Protein AF-0000000085070439 (afdb_homodimer)

Secondary structure (DSSP, 8-state):
-EEEETTEEEEE-SSEEEEEETTS-EEEEEGGGEEEEGGGTEEEEE-SSEEEEEE-S-HHHHHHHHHHHT--/-EEEETTEEEEE-SSEEEEEETTS-EEEEEGGGEEEEGGGTEEEEE-SSEEEEEE-S-HHHHHHHHHHHT--

Structure (mmCIF, N/CA/C/O backbone):
data_AF-0000000085070439-model_v1
#
loop_
_entity.id
_entity.type
_entity.pdbx_description
1 polymer 'Phosphotransferase system IIA component'
#
loop_
_atom_site.group_PDB
_atom_site.id
_atom_site.type_symbol
_atom_site.label_atom_id
_atom_site.label_alt_id
_atom_site.label_comp_id
_atom_site.label_asym_id
_atom_site.label_entity_id
_atom_site.label_seq_id
_atom_site.pdbx_PDB_ins_code
_atom_site.Cartn_x
_atom_site.Cartn_y
_atom_site.Cartn_z
_atom_site.occupancy
_atom_site.B_iso_or_equiv
_atom_site.auth_seq_id
_atom_site.auth_comp_id
_atom_site.auth_asym_id
_atom_site.auth_atom_id
_atom_site.pdbx_PDB_model_num
ATOM 1 N N . MET A 1 1 ? 6.262 -11.797 -14.234 1 95.69 1 MET A N 1
ATOM 2 C CA . MET A 1 1 ? 4.887 -12.117 -14.609 1 95.69 1 MET A CA 1
ATOM 3 C C . MET A 1 1 ? 3.932 -11.016 -14.172 1 95.69 1 MET A C 1
ATOM 5 O O . MET A 1 1 ? 4.129 -10.398 -13.125 1 95.69 1 MET A O 1
ATOM 9 N N . ILE A 1 2 ? 2.871 -10.82 -15.133 1 98.38 2 ILE A N 1
ATOM 10 C CA . ILE A 1 2 ? 1.875 -9.805 -14.789 1 98.38 2 ILE A CA 1
ATOM 11 C C . ILE A 1 2 ? 0.52 -10.477 -14.562 1 98.38 2 ILE A C 1
ATOM 13 O O . ILE A 1 2 ? 0.067 -11.273 -15.391 1 98.38 2 ILE A O 1
ATOM 17 N N . ILE A 1 3 ? -0.099 -10.164 -13.445 1 97.62 3 ILE A N 1
ATOM 18 C CA . ILE A 1 3 ? -1.43 -10.656 -13.109 1 97.62 3 ILE A CA 1
ATOM 19 C C . ILE A 1 3 ? -2.393 -9.477 -12.961 1 97.62 3 ILE A C 1
ATOM 21 O O . ILE A 1 3 ? -2.193 -8.602 -12.117 1 97.62 3 ILE A O 1
ATOM 25 N N . HIS A 1 4 ? -3.455 -9.531 -13.742 1 97.75 4 HIS A N 1
ATOM 26 C CA . HIS A 1 4 ? -4.438 -8.453 -13.711 1 97.75 4 HIS A CA 1
ATOM 27 C C . HIS A 1 4 ? -5.57 -8.766 -12.742 1 97.75 4 HIS A C 1
ATOM 29 O O . HIS A 1 4 ? -5.977 -9.922 -12.609 1 97.75 4 HIS A O 1
ATOM 35 N N . PHE A 1 5 ? -6.062 -7.754 -12.078 1 97.31 5 PHE A N 1
ATOM 36 C CA . PHE A 1 5 ? -7.266 -7.832 -11.258 1 97.31 5 PHE A CA 1
ATOM 37 C C . PHE A 1 5 ? -8.055 -6.531 -11.336 1 97.31 5 PHE A C 1
ATOM 39 O O . PHE A 1 5 ? -7.648 -5.59 -12.016 1 97.31 5 PHE A O 1
ATOM 46 N N . SER A 1 6 ? -9.125 -6.438 -10.688 1 96.88 6 SER A N 1
ATOM 47 C CA . SER A 1 6 ? -10.094 -5.371 -10.93 1 96.88 6 SER A CA 1
ATOM 48 C C . SER A 1 6 ? -9.516 -4.008 -10.578 1 96.88 6 SER A C 1
ATOM 50 O O . SER A 1 6 ? -9.883 -2.998 -11.188 1 96.88 6 SER A O 1
ATOM 52 N N . ALA A 1 7 ? -8.688 -4.008 -9.656 1 96 7 ALA A N 1
ATOM 53 C CA . ALA A 1 7 ? -8.211 -2.715 -9.18 1 96 7 ALA A CA 1
ATOM 54 C C . ALA A 1 7 ? -6.848 -2.377 -9.773 1 96 7 ALA A C 1
ATOM 56 O O . ALA A 1 7 ? -6.262 -1.339 -9.453 1 96 7 ALA A O 1
ATOM 57 N N . GLY A 1 8 ? -6.281 -3.287 -10.578 1 97.31 8 GLY A N 1
ATOM 58 C CA . GLY A 1 8 ? -4.965 -3.02 -11.133 1 97.31 8 GLY A CA 1
ATOM 59 C C . GLY A 1 8 ? -4.234 -4.277 -11.57 1 97.31 8 GLY A C 1
ATOM 60 O O . GLY A 1 8 ? -4.84 -5.176 -12.156 1 97.31 8 GLY A O 1
ATOM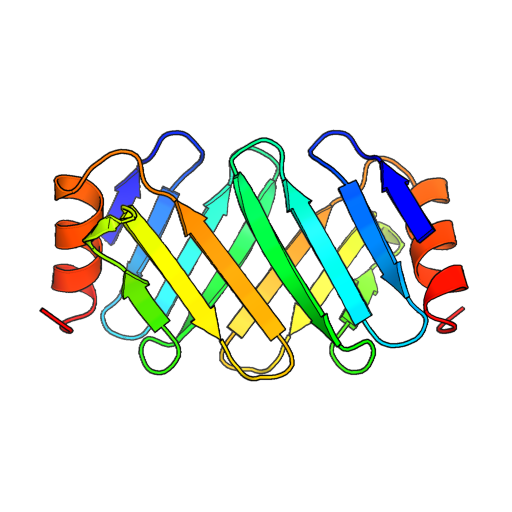 61 N N . LYS A 1 9 ? -2.91 -4.215 -11.344 1 98 9 LYS A N 1
ATOM 62 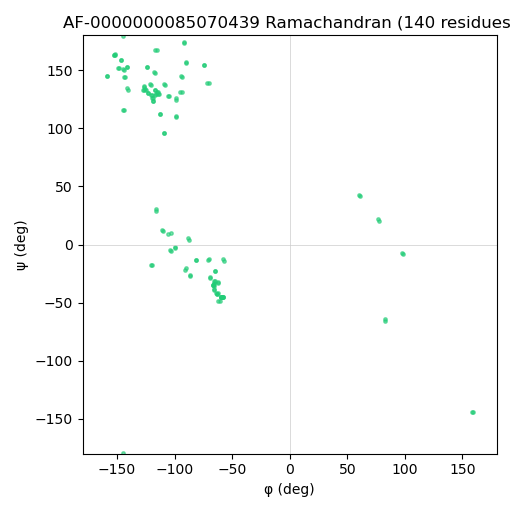C CA . LYS A 1 9 ? -2.129 -5.379 -11.75 1 98 9 LYS A CA 1
ATOM 63 C C . LYS A 1 9 ? -0.981 -5.641 -10.781 1 98 9 LYS A C 1
ATOM 65 O O . LYS A 1 9 ? -0.439 -4.707 -10.188 1 98 9 LYS A O 1
ATOM 70 N N . PHE A 1 10 ? -0.639 -6.93 -10.68 1 98.19 10 PHE A N 1
ATOM 71 C CA . PHE A 1 10 ? 0.562 -7.395 -9.992 1 98.19 10 PHE A CA 1
ATOM 72 C C . PHE A 1 10 ? 1.684 -7.664 -10.992 1 98.19 10 PHE A C 1
ATOM 74 O O . PHE A 1 10 ? 1.479 -8.352 -11.992 1 98.19 10 PHE A O 1
ATOM 81 N N . ILE A 1 11 ? 2.805 -7.062 -10.812 1 98.62 11 ILE A N 1
ATOM 82 C CA . ILE A 1 11 ? 4.059 -7.434 -11.453 1 98.62 11 ILE A CA 1
ATOM 83 C C . ILE A 1 11 ? 4.898 -8.281 -10.5 1 98.62 11 ILE A C 1
ATOM 85 O O . ILE A 1 11 ? 5.379 -7.789 -9.477 1 98.62 11 ILE A O 1
ATOM 89 N N . VAL A 1 12 ? 5.047 -9.625 -10.82 1 97.88 12 VAL A N 1
ATOM 90 C CA . VAL A 1 12 ? 5.57 -10.586 -9.859 1 97.88 12 VAL A CA 1
ATOM 91 C C . VAL A 1 12 ? 6.855 -11.211 -10.398 1 97.88 12 VAL A C 1
ATOM 93 O O . VAL A 1 12 ? 6.91 -11.633 -11.555 1 97.88 12 VAL A O 1
ATOM 96 N N . SER A 1 13 ? 7.91 -11.18 -9.672 1 97.12 13 SER A N 1
ATOM 97 C CA . SER A 1 13 ? 9.141 -11.945 -9.859 1 97.12 13 SER A CA 1
ATOM 98 C C . SER A 1 13 ? 9.391 -12.891 -8.695 1 97.12 13 SER A C 1
ATOM 100 O O . SER A 1 13 ? 8.688 -12.836 -7.684 1 97.12 13 SER A O 1
ATOM 102 N N . PRO A 1 14 ? 10.297 -13.812 -8.82 1 95.94 14 PRO A N 1
ATOM 103 C CA . PRO A 1 14 ? 10.531 -14.75 -7.727 1 95.94 14 PRO A CA 1
ATOM 104 C C . PRO A 1 14 ? 10.906 -14.055 -6.418 1 95.94 14 PRO A C 1
ATOM 106 O O . PRO A 1 14 ? 10.742 -14.633 -5.34 1 95.94 14 PRO A O 1
ATOM 109 N N . PHE A 1 15 ? 11.25 -12.719 -6.391 1 97 15 PHE A N 1
ATOM 110 C CA . PHE A 1 15 ? 11.805 -12.109 -5.188 1 97 15 PHE A CA 1
ATOM 111 C C . PHE A 1 15 ? 10.922 -10.969 -4.699 1 97 15 PHE A C 1
ATOM 113 O O . PHE A 1 15 ? 11.031 -10.539 -3.549 1 97 15 PHE A O 1
ATOM 120 N N . GLU A 1 16 ? 10.086 -10.516 -5.605 1 98.19 16 GLU A N 1
ATOM 121 C CA . GLU A 1 16 ? 9.367 -9.305 -5.219 1 98.19 16 GLU A CA 1
ATOM 122 C C . GLU A 1 16 ? 8.023 -9.211 -5.938 1 98.19 16 GLU A C 1
ATOM 124 O O . GLU A 1 16 ? 7.777 -9.93 -6.906 1 98.19 16 GLU A O 1
ATOM 129 N N . VAL A 1 17 ? 7.168 -8.32 -5.371 1 98.5 17 VAL A N 1
ATOM 130 C CA . VAL A 1 17 ? 5.914 -7.938 -6.004 1 98.5 17 VAL A CA 1
ATOM 131 C C . VAL A 1 17 ? 5.84 -6.414 -6.125 1 98.5 17 VAL A C 1
ATOM 133 O O . VAL A 1 17 ? 6.223 -5.695 -5.199 1 98.5 17 VAL A O 1
ATOM 136 N N . GLN A 1 18 ? 5.43 -5.973 -7.219 1 98.62 18 GLN A N 1
ATOM 137 C CA . GLN A 1 18 ? 4.973 -4.605 -7.445 1 98.62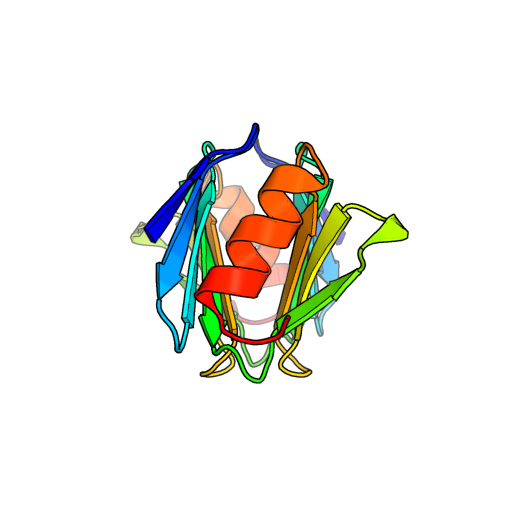 18 GLN A CA 1
ATOM 138 C C . GLN A 1 18 ? 3.498 -4.578 -7.844 1 98.62 18 GLN A C 1
ATOM 140 O O . GLN A 1 18 ? 3.059 -5.375 -8.672 1 98.62 18 GLN A O 1
ATOM 145 N N . VAL A 1 19 ? 2.76 -3.699 -7.219 1 98.56 19 VAL A N 1
ATOM 146 C CA . VAL A 1 19 ? 1.354 -3.545 -7.574 1 98.56 19 VAL A CA 1
ATOM 147 C C . VAL A 1 19 ? 1.109 -2.139 -8.117 1 98.56 19 VAL A C 1
ATOM 149 O O . VAL A 1 19 ? 1.523 -1.149 -7.508 1 98.56 19 VAL A O 1
ATOM 152 N N . ARG A 1 20 ? 0.497 -2.082 -9.234 1 98.12 20 ARG A N 1
ATOM 153 C CA . ARG A 1 20 ? 0.037 -0.827 -9.812 1 98.12 20 ARG A CA 1
ATOM 154 C C . ARG A 1 20 ? -1.486 -0.76 -9.836 1 98.12 20 ARG A C 1
ATOM 156 O O . ARG A 1 20 ? -2.133 -1.479 -10.602 1 98.12 20 ARG A O 1
ATOM 163 N N . LEU A 1 21 ? -1.959 0.18 -8.992 1 97.62 21 LEU A N 1
ATOM 164 C CA . LEU A 1 21 ? -3.41 0.326 -8.945 1 97.62 21 LEU A CA 1
ATOM 165 C C . LEU A 1 21 ? -3.881 1.358 -9.969 1 97.62 21 LEU A C 1
ATOM 167 O O . LEU A 1 21 ? -3.133 2.273 -10.32 1 97.62 21 LEU A O 1
ATOM 171 N N . ASP A 1 22 ? -5.121 1.216 -10.352 1 95.44 22 ASP A N 1
ATOM 172 C CA . ASP A 1 22 ? -5.688 2.086 -11.375 1 95.44 22 ASP A CA 1
ATOM 173 C C . ASP A 1 22 ? -5.754 3.533 -10.891 1 95.44 22 ASP A C 1
ATOM 175 O O . ASP A 1 22 ? -5.754 4.465 -11.703 1 95.44 22 ASP A O 1
ATOM 179 N N . ASN A 1 23 ? -5.762 3.742 -9.602 1 91.94 23 ASN A N 1
ATOM 180 C CA . ASN A 1 23 ? -5.879 5.094 -9.062 1 91.94 23 ASN A CA 1
ATOM 181 C C . ASN A 1 23 ? -4.512 5.754 -8.906 1 91.94 23 ASN A C 1
ATOM 183 O O . ASN A 1 23 ? -4.406 6.832 -8.312 1 91.94 23 ASN A O 1
ATOM 187 N N . GLY A 1 24 ? -3.504 5.07 -9.375 1 91.5 24 GLY A N 1
ATOM 188 C CA . GLY A 1 24 ? -2.178 5.668 -9.336 1 91.5 24 GLY A CA 1
ATOM 189 C C . GLY A 1 24 ? -1.352 5.227 -8.148 1 91.5 24 GLY A C 1
ATOM 190 O O . GLY A 1 24 ? -0.159 5.527 -8.062 1 91.5 24 GLY A O 1
ATOM 191 N N . CYS A 1 25 ? -1.899 4.52 -7.238 1 95.56 25 CYS A N 1
ATOM 192 C CA . CYS A 1 25 ? -1.177 3.973 -6.098 1 95.56 25 CYS A CA 1
ATOM 193 C C . CYS A 1 25 ? -0.266 2.828 -6.523 1 95.56 25 CYS A C 1
ATOM 195 O O . CYS A 1 25 ? -0.648 2.004 -7.355 1 95.56 25 CYS A O 1
ATOM 197 N N . GLN A 1 26 ? 0.924 2.85 -5.922 1 97.88 26 GLN A N 1
ATOM 198 C CA . GLN A 1 26 ? 1.87 1.77 -6.18 1 97.88 26 GLN A CA 1
ATOM 199 C C . GLN A 1 26 ? 2.33 1.116 -4.883 1 97.88 26 GLN A C 1
ATOM 201 O O . GLN A 1 26 ? 2.639 1.809 -3.908 1 97.88 26 GLN A O 1
ATOM 206 N N . LEU A 1 27 ? 2.307 -0.214 -4.879 1 98.69 27 LEU A N 1
ATOM 207 C CA . LEU A 1 27 ? 2.713 -1.025 -3.738 1 98.69 27 LEU A CA 1
ATOM 208 C C . LEU A 1 27 ? 3.922 -1.888 -4.086 1 98.69 27 LEU A C 1
ATOM 210 O O . LEU A 1 27 ? 4.121 -2.244 -5.246 1 98.69 27 LEU A O 1
ATOM 214 N N . TYR A 1 28 ? 4.688 -2.072 -3.08 1 98.88 28 TYR A N 1
ATOM 215 C CA . TYR A 1 28 ? 5.871 -2.904 -3.271 1 98.88 28 TYR A CA 1
ATOM 216 C C . TYR A 1 28 ? 6.152 -3.742 -2.031 1 98.88 28 TYR A C 1
ATOM 218 O O . TYR A 1 28 ? 5.934 -3.291 -0.905 1 98.88 28 TYR A O 1
ATOM 226 N N . ALA A 1 29 ? 6.668 -5.051 -2.256 1 98.81 29 ALA A N 1
ATOM 227 C CA . ALA A 1 29 ? 7.164 -5.852 -1.142 1 98.81 29 ALA A CA 1
ATOM 228 C C . ALA A 1 29 ? 8.117 -6.941 -1.63 1 98.81 29 ALA A C 1
ATOM 230 O O . ALA A 1 29 ? 7.941 -7.477 -2.729 1 98.81 29 ALA A O 1
ATOM 231 N N . MET A 1 30 ? 9.078 -7.195 -0.834 1 98.62 30 MET A N 1
ATOM 232 C CA . MET A 1 30 ? 9.875 -8.398 -1.023 1 98.62 30 MET A CA 1
ATOM 233 C C . MET A 1 30 ? 9.102 -9.641 -0.582 1 98.62 30 MET A C 1
ATOM 235 O O . MET A 1 30 ? 8.289 -9.57 0.341 1 98.62 30 MET A O 1
ATOM 239 N N . VAL A 1 31 ? 9.453 -10.797 -1.152 1 97.94 31 VAL A N 1
ATOM 240 C CA . VAL A 1 31 ? 8.688 -12.023 -0.964 1 97.94 31 VAL A CA 1
ATOM 241 C C . VAL A 1 31 ? 8.688 -12.414 0.511 1 97.94 31 VAL A C 1
ATOM 243 O O . VAL A 1 31 ? 7.695 -12.93 1.026 1 97.94 31 VAL A O 1
ATOM 246 N N . ASP A 1 32 ? 9.727 -12.148 1.229 1 97.88 32 ASP A N 1
ATOM 247 C CA . ASP A 1 32 ? 9.844 -12.57 2.621 1 97.88 32 ASP A CA 1
ATOM 248 C C . ASP A 1 32 ? 8.891 -11.781 3.52 1 97.88 32 ASP A C 1
ATOM 250 O O . ASP A 1 32 ? 8.656 -12.164 4.668 1 97.88 32 ASP A O 1
ATOM 254 N N . ASP A 1 33 ? 8.344 -10.766 3.059 1 98.44 33 ASP A N 1
ATOM 255 C CA . ASP A 1 33 ? 7.5 -9.898 3.865 1 98.44 33 ASP A CA 1
ATOM 256 C C . ASP A 1 33 ? 6.039 -9.992 3.428 1 98.44 33 ASP A C 1
ATOM 258 O O . ASP A 1 33 ? 5.211 -9.172 3.826 1 98.44 33 ASP A O 1
ATOM 262 N N . ILE A 1 34 ? 5.691 -10.977 2.605 1 98.31 34 ILE A N 1
ATOM 263 C CA . ILE A 1 34 ? 4.344 -11.141 2.076 1 98.31 34 ILE A CA 1
ATOM 264 C C . ILE A 1 34 ? 3.684 -12.359 2.721 1 98.31 34 ILE A C 1
ATOM 266 O O . ILE A 1 34 ? 4.32 -13.406 2.889 1 98.31 34 ILE A O 1
ATOM 270 N N . LYS A 1 35 ? 2.451 -12.219 3.066 1 97.88 35 LYS A N 1
ATOM 271 C CA . LYS A 1 35 ? 1.579 -13.297 3.52 1 97.88 35 LYS A CA 1
ATOM 272 C C . LYS A 1 35 ? 0.315 -13.375 2.668 1 97.88 35 LYS A C 1
ATOM 274 O O . LYS A 1 35 ? -0.178 -12.359 2.182 1 97.88 35 LYS A O 1
ATOM 279 N N . PHE A 1 36 ? -0.162 -14.531 2.648 1 97.69 36 PHE A N 1
ATOM 280 C CA . PHE A 1 36 ? -1.366 -14.773 1.864 1 97.69 36 PHE A CA 1
ATOM 281 C C . PHE A 1 36 ? -2.496 -15.289 2.75 1 97.69 36 PHE A C 1
ATOM 283 O O . PHE A 1 36 ? -2.281 -16.156 3.594 1 97.69 36 PHE A O 1
ATOM 290 N N . HIS A 1 37 ? -3.539 -14.664 2.609 1 97.06 37 HIS A N 1
ATOM 291 C CA . HIS A 1 37 ? -4.766 -15.148 3.229 1 97.06 37 HIS A CA 1
ATOM 292 C C . HIS A 1 37 ? -5.738 -15.68 2.18 1 97.06 37 HIS A C 1
ATOM 294 O O . HIS A 1 37 ? -6.547 -14.922 1.635 1 97.06 37 HIS A O 1
ATOM 300 N N . GLN A 1 38 ? -5.711 -17.047 1.975 1 93.88 38 GLN A N 1
ATOM 301 C CA . GLN A 1 38 ? -6.426 -17.672 0.874 1 93.88 38 GLN A CA 1
ATOM 302 C C . GLN A 1 38 ? -7.938 -17.547 1.055 1 93.88 38 GLN A C 1
ATOM 304 O O . GLN A 1 38 ? -8.664 -17.281 0.093 1 93.88 38 GLN A O 1
ATOM 309 N N . ASP A 1 39 ? -8.391 -17.609 2.258 1 95.62 39 ASP A N 1
ATOM 310 C CA . ASP A 1 39 ? -9.82 -17.562 2.535 1 95.62 39 ASP A CA 1
ATOM 311 C C . ASP A 1 39 ? -10.391 -16.172 2.246 1 95.62 39 ASP A C 1
ATOM 313 O O . ASP A 1 39 ? -11.57 -16.031 1.932 1 95.62 39 ASP A O 1
ATOM 317 N N . ALA A 1 40 ? -9.664 -15.227 2.348 1 95.44 40 ALA A N 1
ATOM 318 C CA . ALA A 1 40 ? -10.109 -13.844 2.164 1 95.44 40 ALA A CA 1
ATOM 319 C C . ALA A 1 40 ? -9.68 -13.305 0.804 1 95.44 40 ALA A C 1
ATOM 321 O O . ALA A 1 40 ? -9.992 -12.164 0.452 1 95.44 40 ALA A O 1
ATOM 322 N N . LEU A 1 41 ? -8.891 -14.023 -0.012 1 96.94 41 LEU A N 1
ATOM 323 C CA . LEU A 1 41 ? -8.336 -13.602 -1.296 1 96.94 41 LEU A CA 1
ATOM 324 C C . LEU A 1 41 ? -7.438 -12.391 -1.131 1 96.94 41 LEU A C 1
ATOM 326 O O . LEU A 1 41 ? -7.453 -11.477 -1.964 1 96.94 41 LEU A O 1
ATOM 330 N N . MET A 1 42 ? -6.637 -12.414 -0.079 1 97.12 42 MET A N 1
ATOM 331 C CA . MET A 1 42 ? -5.91 -11.211 0.302 1 97.12 42 MET A CA 1
ATOM 332 C C . MET A 1 42 ? -4.406 -11.445 0.28 1 97.12 42 MET A C 1
ATOM 334 O O . MET A 1 42 ? -3.936 -12.508 0.698 1 97.12 42 MET A O 1
ATOM 338 N N . VAL A 1 43 ? -3.689 -10.484 -0.243 1 98.19 43 VAL A N 1
ATOM 339 C CA . VAL A 1 43 ? -2.238 -10.383 -0.127 1 98.19 43 VAL A CA 1
ATOM 340 C C . VAL A 1 43 ? -1.874 -9.289 0.875 1 98.19 43 VAL A C 1
ATOM 342 O O . VAL A 1 43 ? -2.357 -8.156 0.775 1 98.19 43 VAL A O 1
ATOM 345 N N . VAL A 1 44 ? -1.051 -9.641 1.822 1 98.5 44 VAL A N 1
ATOM 346 C CA . VAL A 1 44 ? -0.645 -8.703 2.863 1 98.5 44 VAL A CA 1
ATOM 347 C C . VAL A 1 44 ? 0.876 -8.578 2.881 1 98.5 44 VAL A C 1
ATOM 349 O O . VAL A 1 44 ? 1.591 -9.578 2.809 1 98.5 44 VAL A O 1
ATOM 352 N N . ALA A 1 45 ? 1.399 -7.359 2.879 1 98.75 45 ALA A N 1
ATOM 353 C CA . ALA A 1 45 ? 2.816 -7.078 3.086 1 98.75 45 ALA A CA 1
ATOM 354 C C . ALA A 1 45 ? 3.035 -6.289 4.375 1 98.75 45 ALA A C 1
ATOM 356 O O . ALA A 1 45 ? 2.318 -5.324 4.652 1 98.75 45 ALA A O 1
ATOM 357 N N . ASP A 1 46 ? 4 -6.762 5.219 1 98.5 46 ASP A N 1
ATOM 358 C CA . ASP A 1 46 ?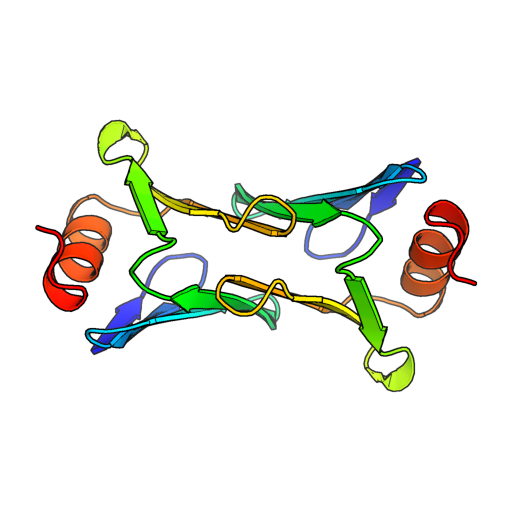 4.164 -6.207 6.559 1 98.5 46 ASP A CA 1
ATOM 359 C C . ASP A 1 46 ? 5.637 -6.164 6.961 1 98.5 46 ASP A C 1
ATOM 361 O O . ASP A 1 46 ? 6.266 -7.207 7.137 1 98.5 46 ASP A O 1
ATOM 365 N N . ALA A 1 47 ? 6.141 -4.949 7.156 1 97.5 47 ALA A N 1
ATOM 366 C CA . ALA A 1 47 ? 7.477 -4.75 7.715 1 97.5 47 ALA A CA 1
ATOM 367 C C . ALA A 1 47 ? 7.41 -4.039 9.062 1 97.5 47 ALA A C 1
ATOM 369 O O . ALA A 1 47 ? 8.289 -3.232 9.391 1 97.5 47 ALA A O 1
ATOM 370 N N . GLY A 1 48 ? 6.34 -4.223 9.836 1 95.44 48 GLY A N 1
ATOM 371 C CA . GLY A 1 48 ? 6.125 -3.643 11.156 1 95.44 48 GLY A CA 1
ATOM 372 C C . GLY A 1 48 ? 5.59 -2.225 11.102 1 95.44 48 GLY A C 1
ATOM 373 O O . GLY A 1 48 ? 4.414 -1.986 11.398 1 95.44 48 GLY A O 1
ATOM 374 N N . ALA A 1 49 ? 6.445 -1.3 10.578 1 97.75 49 ALA A N 1
ATOM 375 C CA . ALA A 1 49 ? 6.035 0.102 10.562 1 97.75 49 ALA A CA 1
ATOM 376 C C . ALA A 1 49 ? 5.301 0.446 9.273 1 97.75 49 ALA A C 1
ATOM 378 O O . ALA A 1 49 ? 4.66 1.494 9.18 1 97.75 49 ALA A O 1
ATOM 379 N N . VAL A 1 50 ? 5.473 -0.313 8.273 1 98.81 50 VAL A N 1
ATOM 380 C CA . VAL A 1 50 ? 4.848 -0.078 6.973 1 98.81 50 VAL A CA 1
ATOM 381 C C . VAL A 1 50 ? 4.117 -1.338 6.516 1 98.81 50 VAL A C 1
ATOM 383 O O . VAL A 1 50 ? 4.676 -2.438 6.562 1 98.81 50 VAL A O 1
ATOM 386 N N . ARG A 1 51 ? 2.807 -1.149 6.039 1 98.88 51 ARG A N 1
ATOM 387 C CA . ARG A 1 51 ? 1.992 -2.297 5.652 1 98.88 51 ARG A CA 1
ATOM 388 C C . ARG A 1 51 ? 1.027 -1.931 4.527 1 98.88 51 ARG A C 1
ATOM 390 O O . ARG A 1 51 ? 0.604 -0.779 4.418 1 98.88 51 ARG A O 1
ATOM 397 N N . TRP A 1 52 ? 0.71 -2.918 3.764 1 98.75 52 TRP A N 1
ATOM 398 C CA . TRP A 1 52 ? -0.427 -2.801 2.857 1 98.75 52 TRP A CA 1
ATOM 399 C C . TRP A 1 52 ? -1.132 -4.141 2.691 1 98.75 52 TRP A C 1
ATOM 401 O O . TRP A 1 52 ? -0.539 -5.195 2.936 1 98.75 52 TRP A O 1
ATOM 411 N N . ASN A 1 53 ? -2.336 -4.078 2.279 1 98.44 53 ASN A N 1
ATOM 412 C CA . ASN A 1 53 ? -3.049 -5.281 1.866 1 98.44 53 ASN A CA 1
ATOM 413 C C . ASN A 1 53 ? -3.928 -5.023 0.647 1 98.44 53 ASN A C 1
ATOM 415 O O . ASN A 1 53 ? -4.363 -3.893 0.42 1 98.44 53 ASN A O 1
ATOM 419 N N . ILE A 1 54 ? -4.141 -6.074 -0.087 1 96.94 54 ILE A N 1
ATOM 420 C CA . ILE A 1 54 ? -4.941 -6.008 -1.304 1 96.94 54 ILE A CA 1
ATOM 421 C C . ILE A 1 54 ? -5.793 -7.266 -1.432 1 96.94 54 ILE A C 1
ATOM 423 O O . ILE A 1 54 ? -5.332 -8.367 -1.125 1 96.94 54 ILE A O 1
ATOM 427 N N . LYS A 1 55 ? -7.02 -7.027 -1.762 1 96.69 55 LYS A N 1
ATOM 428 C CA . LYS A 1 55 ? -7.906 -8.141 -2.092 1 96.69 55 LYS A CA 1
ATOM 429 C C . LYS A 1 55 ? -7.949 -8.383 -3.598 1 96.69 55 LYS A C 1
ATOM 431 O O . LYS A 1 55 ? -8.156 -7.449 -4.375 1 96.69 55 LYS A O 1
ATOM 436 N N . LEU A 1 56 ? -7.789 -9.633 -4.027 1 96.81 56 LEU A N 1
ATOM 437 C CA . LEU A 1 56 ? -7.891 -10.023 -5.43 1 96.81 56 LEU A CA 1
ATOM 438 C C . LEU A 1 56 ? -9.312 -10.453 -5.777 1 96.81 56 LEU A C 1
ATOM 440 O O . LEU A 1 56 ? -10.18 -10.5 -4.902 1 96.81 56 LEU A O 1
ATOM 444 N N . ASP A 1 57 ? -9.547 -10.703 -7.051 1 97.25 57 ASP A N 1
ATOM 445 C CA . ASP A 1 57 ? -10.898 -10.969 -7.52 1 97.25 57 ASP A CA 1
ATOM 446 C C . ASP A 1 57 ? -11.242 -12.453 -7.387 1 97.25 57 ASP A C 1
ATOM 448 O O . ASP A 1 57 ? -12.414 -12.82 -7.336 1 97.25 57 ASP A O 1
ATOM 452 N N . SER A 1 58 ? -10.117 -13.273 -7.43 1 96.94 58 SER A N 1
ATOM 453 C CA . SER A 1 58 ? -10.398 -14.703 -7.469 1 96.94 58 SER A CA 1
ATOM 454 C C . SER A 1 58 ? -9.266 -15.508 -6.844 1 96.94 58 SER A C 1
ATOM 456 O O . SER A 1 58 ? -8.133 -15.023 -6.73 1 96.94 58 SER A O 1
ATOM 458 N N . SER A 1 59 ? -9.648 -16.766 -6.535 1 97 59 SER A N 1
ATOM 459 C CA . SER A 1 59 ? -8.648 -17.688 -6 1 97 59 SER A CA 1
ATOM 460 C C . SER A 1 59 ? -7.582 -18 -7.043 1 97 59 SER A C 1
ATOM 462 O O . SER A 1 59 ? -6.418 -18.219 -6.699 1 97 59 SER A O 1
ATOM 464 N N . GLU A 1 60 ? -7.992 -18.078 -8.32 1 96.75 60 GLU A N 1
ATOM 465 C CA . GLU A 1 60 ? -7.035 -18.344 -9.391 1 96.75 60 GLU A CA 1
ATOM 466 C C . GLU A 1 60 ? -5.938 -17.281 -9.422 1 96.75 60 GLU A C 1
ATOM 468 O O . GLU A 1 60 ? -4.754 -17.609 -9.555 1 96.75 60 GLU A O 1
ATOM 473 N N . GLN A 1 61 ? -6.312 -16 -9.32 1 97.19 61 GLN A N 1
ATOM 474 C CA . GLN A 1 61 ? -5.348 -14.914 -9.297 1 97.19 61 GLN A CA 1
ATOM 475 C C . GLN A 1 61 ? -4.363 -15.078 -8.141 1 97.19 61 GLN A C 1
ATOM 477 O O . GLN A 1 61 ? -3.152 -14.914 -8.32 1 97.19 61 GLN A O 1
ATOM 482 N N . LEU A 1 62 ? -4.898 -15.414 -6.957 1 97.38 62 LEU A N 1
ATOM 483 C CA . LEU A 1 62 ? -4.062 -15.578 -5.77 1 97.38 62 LEU A CA 1
ATOM 484 C C . LEU A 1 62 ? -3.076 -16.719 -5.953 1 97.38 62 LEU A C 1
ATOM 486 O O . LEU A 1 62 ? -1.892 -16.578 -5.641 1 97.38 62 LEU A O 1
ATOM 490 N N . LEU A 1 63 ? -3.498 -17.812 -6.504 1 96.38 63 LEU A N 1
ATOM 491 C CA . LEU A 1 63 ? -2.658 -18.984 -6.719 1 96.38 63 LEU A CA 1
ATOM 492 C C . LEU A 1 63 ? -1.548 -18.688 -7.719 1 96.38 63 LEU A C 1
ATOM 494 O O . LEU A 1 63 ? -0.417 -19.156 -7.555 1 96.38 63 LEU A O 1
ATOM 498 N N . LEU A 1 64 ? -1.858 -17.938 -8.734 1 96.56 64 LEU A N 1
ATOM 499 C CA . LEU A 1 64 ? -0.855 -17.547 -9.719 1 96.56 64 LEU A CA 1
ATOM 500 C C . LEU A 1 64 ? 0.235 -16.688 -9.07 1 96.56 64 LEU A C 1
ATOM 502 O O . LEU A 1 64 ? 1.419 -16.859 -9.367 1 96.56 64 LEU A O 1
ATOM 506 N N . VAL A 1 65 ? -0.137 -15.758 -8.211 1 96.88 65 VAL A N 1
ATOM 507 C CA . VAL A 1 65 ? 0.829 -14.922 -7.504 1 96.88 65 VAL A CA 1
ATOM 508 C C . VAL A 1 65 ? 1.741 -15.797 -6.648 1 96.88 65 VAL A C 1
ATOM 510 O O . VAL A 1 65 ? 2.967 -15.656 -6.691 1 96.88 65 VAL A O 1
ATOM 513 N N . MET A 1 66 ? 1.126 -16.641 -5.926 1 97.06 66 MET A N 1
ATOM 514 C CA . MET A 1 66 ? 1.876 -17.531 -5.035 1 97.06 66 MET A CA 1
ATOM 515 C C . MET A 1 66 ? 2.859 -18.391 -5.82 1 97.06 66 MET A C 1
ATOM 517 O O . MET A 1 66 ? 3.998 -18.578 -5.395 1 97.06 66 MET A O 1
ATOM 521 N N . GLU A 1 67 ? 2.41 -18.938 -6.898 1 96.56 67 GLU A N 1
ATOM 522 C CA . GLU A 1 67 ? 3.242 -19.797 -7.738 1 96.56 67 GLU A CA 1
ATOM 523 C C . GLU A 1 67 ? 4.465 -19.047 -8.25 1 96.56 67 GLU A C 1
ATOM 525 O O . GLU A 1 67 ? 5.586 -19.562 -8.195 1 96.56 67 GLU A O 1
ATOM 530 N N . GLU A 1 68 ? 4.234 -17.891 -8.688 1 96 68 GLU A N 1
ATOM 531 C CA . GLU A 1 68 ? 5.332 -17.094 -9.227 1 96 68 GLU A CA 1
ATOM 532 C C . GLU A 1 68 ? 6.344 -16.734 -8.133 1 96 68 GLU A C 1
ATOM 534 O O . GLU A 1 68 ? 7.543 -16.641 -8.406 1 96 68 GLU A O 1
ATOM 539 N N . LEU A 1 69 ? 5.922 -16.531 -6.91 1 96.38 69 LEU A N 1
ATOM 540 C CA . LEU A 1 69 ? 6.789 -16.188 -5.789 1 96.38 69 LEU A CA 1
ATOM 541 C C . LEU A 1 69 ? 7.453 -17.438 -5.219 1 96.38 69 LEU A C 1
ATOM 543 O O . LEU A 1 69 ? 8.352 -17.344 -4.379 1 96.38 69 LEU A O 1
ATOM 547 N N . GLY A 1 70 ? 6.949 -18.516 -5.613 1 94.38 70 GLY A N 1
ATOM 548 C CA . GLY A 1 70 ? 7.508 -19.766 -5.133 1 94.38 70 GLY A CA 1
ATOM 549 C C . GLY A 1 70 ? 7.074 -20.109 -3.719 1 94.38 70 GLY A C 1
ATOM 550 O O . GLY A 1 70 ? 7.852 -20.672 -2.945 1 94.38 70 GLY A O 1
ATOM 551 N N . VAL A 1 71 ? 6.059 -19.641 -3.137 1 90.5 71 VAL A N 1
ATOM 552 C CA . VAL A 1 71 ? 5.605 -19.875 -1.767 1 90.5 71 VAL A CA 1
ATOM 553 C C . VAL A 1 71 ? 4.434 -20.844 -1.762 1 90.5 71 VAL A C 1
ATOM 555 O O . VAL A 1 71 ? 3.98 -21.281 -0.699 1 90.5 71 VAL A O 1
ATOM 558 N N . GLY A 1 72 ? 4.094 -21.5 -2.861 1 68 72 GLY A N 1
ATOM 559 C CA . GLY A 1 72 ? 3.061 -22.516 -2.91 1 68 72 GLY A CA 1
ATOM 560 C C . GLY A 1 72 ? 3.588 -23.906 -2.639 1 68 72 GLY A C 1
ATOM 561 O O . GLY A 1 72 ? 4.789 -24.156 -2.74 1 68 72 GLY A O 1
ATOM 562 N N . MET B 1 1 ? -7.621 12.32 13.016 1 95.69 1 MET B N 1
ATOM 563 C CA . MET B 1 1 ? -8.195 13.148 11.953 1 95.69 1 MET B CA 1
ATOM 564 C C . MET B 1 1 ? -8.367 12.344 10.672 1 95.69 1 MET B C 1
ATOM 566 O O . MET B 1 1 ? -7.551 11.469 10.367 1 95.69 1 MET B O 1
ATOM 570 N N . ILE B 1 2 ? -9.578 12.734 9.961 1 98.44 2 ILE B N 1
ATOM 571 C CA . ILE B 1 2 ? -9.82 12.047 8.695 1 98.44 2 ILE B CA 1
ATOM 572 C C . ILE B 1 2 ? -9.719 13.039 7.543 1 98.44 2 ILE B C 1
ATOM 574 O O . ILE B 1 2 ? -10.328 14.117 7.578 1 98.44 2 ILE B O 1
ATOM 578 N N . ILE B 1 3 ? -8.938 12.688 6.523 1 97.69 3 ILE B N 1
ATOM 579 C CA . ILE B 1 3 ? -8.766 13.484 5.312 1 97.69 3 ILE B CA 1
ATOM 580 C C . ILE B 1 3 ? -9.242 12.68 4.098 1 97.69 3 ILE B C 1
ATOM 582 O O . ILE B 1 3 ? -8.703 11.609 3.809 1 97.69 3 ILE B O 1
ATOM 586 N N . HIS B 1 4 ? -10.172 13.25 3.373 1 97.81 4 HIS B N 1
ATOM 587 C CA . HIS B 1 4 ? -10.727 12.562 2.213 1 97.81 4 HIS B CA 1
ATOM 588 C C . HIS B 1 4 ? -10.008 12.977 0.932 1 97.81 4 HIS B C 1
ATOM 590 O O . HIS 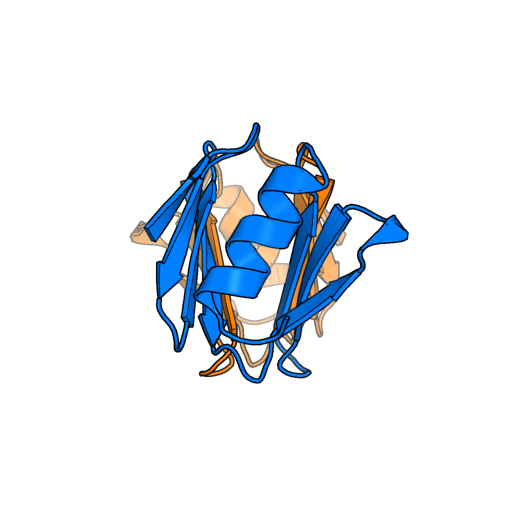B 1 4 ? -9.609 14.133 0.786 1 97.81 4 HIS B O 1
ATOM 596 N N . PHE B 1 5 ? -9.859 12.062 0.032 1 97.38 5 PHE B N 1
ATOM 597 C CA . PHE B 1 5 ? -9.375 12.32 -1.319 1 97.38 5 PHE B CA 1
ATOM 598 C C . PHE B 1 5 ? -10.055 11.406 -2.324 1 97.38 5 PHE B C 1
ATOM 600 O O . PHE B 1 5 ? -10.883 10.57 -1.95 1 97.38 5 PHE B O 1
ATOM 607 N N . SER B 1 6 ? -9.742 11.484 -3.543 1 97 6 SER B N 1
ATOM 608 C CA . SER B 1 6 ? -10.539 10.875 -4.602 1 97 6 SER B CA 1
ATOM 609 C C . SER B 1 6 ? -10.523 9.352 -4.504 1 97 6 SER B C 1
ATOM 611 O O . SER B 1 6 ? -11.484 8.688 -4.883 1 97 6 SER B O 1
ATOM 613 N N . ALA B 1 7 ? -9.484 8.867 -4.043 1 96.12 7 ALA B N 1
ATOM 614 C CA . ALA B 1 7 ? -9.344 7.418 -4.059 1 96.12 7 ALA B CA 1
ATOM 615 C C . ALA B 1 7 ? -9.672 6.82 -2.693 1 96.12 7 ALA B C 1
ATOM 617 O O . ALA B 1 7 ? -9.586 5.605 -2.504 1 96.12 7 ALA B O 1
ATOM 618 N N . GLY B 1 8 ? -9.961 7.664 -1.691 1 97.38 8 GLY B N 1
ATOM 619 C CA . GLY B 1 8 ? -10.242 7.137 -0.365 1 97.38 8 GLY B CA 1
ATOM 620 C C . GLY B 1 8 ? -10.062 8.172 0.734 1 97.38 8 GLY B C 1
ATOM 621 O O . GLY B 1 8 ? -10.453 9.328 0.575 1 97.38 8 GLY B O 1
ATOM 622 N N . LYS B 1 9 ? -9.562 7.621 1.864 1 98 9 LYS B N 1
ATOM 623 C CA . LYS B 1 9 ? -9.375 8.547 2.98 1 98 9 LYS B CA 1
ATOM 624 C C . LYS B 1 9 ? -8.141 8.18 3.797 1 98 9 LYS B C 1
ATOM 626 O O . LYS B 1 9 ? -7.773 7.004 3.883 1 98 9 LYS B O 1
ATOM 631 N N . PHE B 1 10 ? -7.559 9.227 4.391 1 98.25 10 PHE B N 1
ATOM 632 C CA . PHE B 1 10 ? -6.504 9.086 5.391 1 98.25 10 PHE B CA 1
ATOM 633 C C . PHE B 1 10 ? -7.074 9.211 6.797 1 98.25 10 PHE B C 1
ATOM 635 O O . PHE B 1 10 ? -7.824 10.148 7.09 1 98.25 10 PHE B O 1
ATOM 642 N N . ILE B 1 11 ? -6.836 8.273 7.617 1 98.62 11 ILE B N 1
ATOM 643 C CA . ILE B 1 11 ? -7.012 8.367 9.062 1 98.62 11 ILE B CA 1
ATOM 644 C C . ILE B 1 11 ? -5.664 8.648 9.727 1 98.62 11 ILE B C 1
ATOM 646 O O . ILE B 1 11 ? -4.77 7.801 9.719 1 98.62 11 ILE B O 1
ATOM 650 N N . VAL B 1 12 ? -5.492 9.891 10.289 1 97.88 12 VAL B N 1
ATOM 651 C CA . VAL B 1 12 ? -4.176 10.383 10.68 1 97.88 12 VAL B CA 1
ATOM 652 C C . VAL B 1 12 ? -4.16 10.672 12.18 1 97.88 12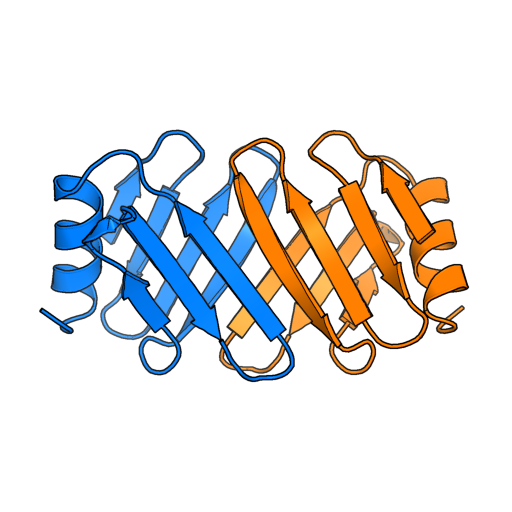 VAL B C 1
ATOM 654 O O . VAL B 1 12 ? -5.07 11.312 12.703 1 97.88 12 VAL B O 1
ATOM 657 N N . SER B 1 13 ? -3.25 10.125 12.914 1 97.06 13 SER B N 1
ATOM 658 C CA . SER B 1 13 ? -2.883 10.477 14.281 1 97.06 13 SER B CA 1
ATOM 659 C C . SER B 1 13 ? -1.454 11.008 14.352 1 97.06 13 SER B C 1
ATOM 661 O O . SER B 1 13 ? -0.72 10.961 13.359 1 97.06 13 SER B O 1
ATOM 663 N N . PRO B 1 14 ? -1.052 11.586 15.43 1 95.75 14 PRO B N 1
ATOM 664 C CA . PRO B 1 14 ? 0.308 12.117 15.516 1 95.75 14 PRO B CA 1
ATOM 665 C C . PRO B 1 14 ? 1.378 11.062 15.258 1 95.75 14 PRO B C 1
ATOM 667 O O . PRO B 1 14 ? 2.506 11.398 14.891 1 95.75 14 PRO B O 1
ATOM 670 N N . PHE B 1 15 ? 1.068 9.719 15.266 1 96.94 15 PHE B N 1
ATOM 671 C CA . PHE B 1 15 ? 2.115 8.703 15.234 1 96.94 15 PHE B CA 1
ATOM 672 C C . PHE B 1 15 ? 1.98 7.82 14 1 96.94 15 PHE B C 1
ATOM 674 O O . PHE B 1 15 ? 2.924 7.121 13.625 1 96.94 15 PHE B O 1
ATOM 681 N N . GLU B 1 16 ? 0.795 7.879 13.422 1 98.12 16 GLU B N 1
ATOM 682 C CA . GLU B 1 16 ? 0.589 6.906 12.359 1 98.12 16 GLU B CA 1
ATOM 683 C C . GLU B 1 16 ? -0.423 7.414 11.336 1 98.12 16 GLU B C 1
ATOM 685 O O . GLU B 1 16 ? -1.136 8.391 11.586 1 98.12 16 GLU B O 1
ATOM 690 N N . VAL B 1 17 ? -0.396 6.738 10.164 1 98.5 17 VAL B N 1
ATOM 691 C CA . VAL B 1 17 ? -1.404 6.934 9.125 1 98.5 17 VAL B CA 1
ATOM 692 C C . VAL B 1 17 ? -2.018 5.59 8.734 1 98.5 17 VAL B C 1
ATOM 694 O O . VAL B 1 17 ? -1.309 4.59 8.617 1 98.5 17 VAL B O 1
ATOM 697 N N . GLN B 1 18 ? -3.266 5.582 8.609 1 98.62 18 GLN B N 1
ATOM 698 C CA . GLN B 1 18 ? -4.023 4.527 7.941 1 98.62 18 GLN B CA 1
ATOM 699 C C . GLN B 1 18 ? -4.75 5.062 6.715 1 98.62 18 GLN B C 1
ATOM 701 O O . GLN B 1 18 ? -5.367 6.129 6.766 1 98.62 18 GLN B O 1
ATOM 706 N N . VAL B 1 19 ? -4.625 4.344 5.625 1 98.56 19 VAL B N 1
ATOM 707 C CA . VAL B 1 19 ? -5.332 4.738 4.41 1 98.56 19 VAL B CA 1
ATOM 708 C C . VAL B 1 19 ? -6.344 3.658 4.035 1 98.56 19 VAL B C 1
ATOM 710 O O . VAL B 1 19 ? -6.012 2.473 3.984 1 98.56 19 VAL B O 1
ATOM 713 N N . ARG B 1 20 ? -7.527 4.074 3.812 1 98.12 20 ARG B N 1
ATOM 714 C CA . ARG B 1 20 ? -8.578 3.213 3.285 1 98.12 20 ARG B CA 1
ATOM 715 C C . ARG B 1 20 ? -8.984 3.643 1.88 1 98.12 20 ARG B C 1
ATOM 717 O O . ARG B 1 20 ? -9.609 4.691 1.701 1 98.12 20 ARG B O 1
ATOM 724 N N . LEU B 1 21 ? -8.625 2.721 0.949 1 97.62 21 LEU B N 1
ATOM 725 C CA . LEU B 1 21 ? -8.984 3.039 -0.428 1 97.62 21 LEU B CA 1
ATOM 726 C C . LEU B 1 21 ? -10.367 2.494 -0.769 1 97.62 21 LEU B C 1
ATOM 728 O O . LEU B 1 21 ? -10.82 1.514 -0.173 1 97.62 21 LEU B O 1
ATOM 732 N N . ASP B 1 22 ? -10.961 3.111 -1.757 1 95.44 22 ASP B N 1
ATOM 733 C CA . ASP B 1 22 ? -12.32 2.746 -2.146 1 95.44 22 ASP B CA 1
ATOM 734 C C . ASP B 1 22 ? -12.375 1.318 -2.689 1 95.44 22 ASP B C 1
ATOM 736 O O . ASP B 1 22 ? -13.422 0.669 -2.645 1 95.44 22 ASP B O 1
ATOM 740 N N . ASN B 1 23 ? -11.281 0.805 -3.166 1 91.88 23 ASN B N 1
ATOM 741 C CA . ASN B 1 23 ? -11.258 -0.532 -3.75 1 91.88 23 ASN B CA 1
ATOM 742 C C . ASN B 1 23 ? -11.008 -1.603 -2.689 1 91.88 23 ASN B C 1
ATOM 744 O O . ASN B 1 23 ? -10.805 -2.771 -3.02 1 91.88 23 ASN B O 1
ATOM 748 N N . GLY B 1 24 ? -10.945 -1.172 -1.465 1 91.44 24 GLY B N 1
ATOM 749 C CA . GLY B 1 24 ? -10.797 -2.139 -0.388 1 91.44 24 GLY B CA 1
ATOM 750 C C . GLY B 1 24 ? -9.359 -2.279 0.088 1 91.44 24 GLY B C 1
ATOM 751 O O . GLY B 1 24 ? -9.102 -2.934 1.101 1 91.44 24 GLY B O 1
ATOM 752 N N . CYS B 1 25 ? -8.422 -1.711 -0.554 1 95.56 25 CYS B N 1
ATOM 753 C CA . CYS B 1 25 ? -7.027 -1.712 -0.134 1 95.56 25 CYS B CA 1
ATOM 754 C C . CYS B 1 25 ? -6.828 -0.848 1.104 1 95.56 25 CYS B C 1
ATOM 756 O O . CYS B 1 25 ? -7.406 0.237 1.209 1 95.56 25 CYS B O 1
ATOM 758 N N . GLN B 1 26 ? -6 -1.383 1.991 1 97.81 26 GLN B N 1
ATOM 759 C CA . GLN B 1 26 ? -5.66 -0.63 3.193 1 97.81 26 GLN B CA 1
ATOM 760 C C . GLN B 1 26 ? -4.145 -0.495 3.346 1 97.81 26 GLN B C 1
ATOM 762 O O . GLN B 1 26 ? -3.408 -1.459 3.135 1 97.81 26 GLN B O 1
ATOM 767 N N . LEU B 1 27 ? -3.715 0.728 3.654 1 98.69 27 LEU B N 1
ATOM 768 C CA . LEU B 1 27 ? -2.309 1.063 3.85 1 98.69 27 LEU B CA 1
ATOM 769 C C . LEU B 1 27 ? -2.059 1.557 5.27 1 98.69 27 LEU B C 1
ATOM 771 O O . LEU B 1 27 ? -2.965 2.094 5.914 1 98.69 27 LEU B O 1
ATOM 775 N N . TYR B 1 28 ? -0.896 1.26 5.695 1 98.88 28 TYR B N 1
ATOM 776 C CA . TYR B 1 28 ? -0.517 1.691 7.035 1 98.88 28 TYR B CA 1
ATOM 777 C C . TYR B 1 28 ? 0.957 2.076 7.086 1 98.88 28 TYR B C 1
ATOM 779 O O . TYR B 1 28 ? 1.789 1.463 6.414 1 98.88 28 TYR B O 1
ATOM 787 N N . ALA B 1 29 ? 1.298 3.152 7.926 1 98.81 29 ALA B N 1
ATOM 788 C CA . ALA B 1 29 ? 2.695 3.463 8.211 1 98.81 29 ALA B CA 1
ATOM 789 C C . ALA B 1 29 ? 2.824 4.281 9.492 1 98.81 29 ALA B C 1
ATOM 791 O O . ALA B 1 29 ? 1.945 5.086 9.82 1 98.81 29 ALA B O 1
ATOM 792 N N . MET B 1 30 ? 3.861 4.035 10.188 1 98.62 30 MET B N 1
ATOM 793 C CA . MET B 1 30 ? 4.266 4.938 11.258 1 98.62 30 MET B CA 1
ATOM 794 C C . MET B 1 30 ? 4.879 6.215 10.695 1 98.62 30 MET B C 1
ATOM 796 O O . MET B 1 30 ? 5.504 6.188 9.633 1 98.62 30 MET B O 1
ATOM 800 N N . VAL B 1 31 ? 4.816 7.293 11.461 1 97.94 31 VAL B N 1
ATOM 801 C CA . VAL B 1 31 ? 5.195 8.617 10.977 1 97.94 31 VAL B CA 1
ATOM 802 C C . VAL B 1 31 ? 6.672 8.625 10.594 1 97.94 31 VAL B C 1
ATOM 804 O O . VAL B 1 31 ? 7.07 9.297 9.641 1 97.94 31 VAL B O 1
ATOM 807 N N . ASP B 1 32 ? 7.488 7.875 11.242 1 97.88 32 ASP B N 1
ATOM 808 C CA . ASP B 1 32 ? 8.93 7.895 11.008 1 97.88 32 ASP B CA 1
ATOM 809 C C . ASP B 1 32 ? 9.273 7.27 9.656 1 97.88 32 ASP B C 1
ATOM 811 O O . ASP B 1 32 ? 10.391 7.422 9.156 1 97.88 32 ASP B O 1
ATOM 815 N N . ASP B 1 33 ? 8.398 6.617 9.062 1 98.44 33 ASP B N 1
ATOM 816 C CA . ASP B 1 33 ? 8.656 5.902 7.816 1 98.44 33 ASP B CA 1
ATOM 817 C C . ASP B 1 33 ? 7.941 6.566 6.645 1 98.44 33 ASP B C 1
ATOM 819 O O . ASP B 1 33 ? 7.859 5.992 5.555 1 98.44 33 ASP B O 1
ATOM 823 N N . ILE B 1 34 ? 7.406 7.777 6.84 1 98.38 34 ILE B N 1
ATOM 824 C CA . ILE B 1 34 ? 6.648 8.484 5.812 1 98.38 34 ILE B CA 1
ATOM 825 C C . ILE B 1 34 ? 7.473 9.656 5.281 1 98.38 34 ILE B C 1
ATOM 827 O O . ILE B 1 34 ? 8.117 10.367 6.055 1 98.38 34 ILE B O 1
ATOM 831 N N . LYS B 1 35 ? 7.457 9.836 4.004 1 97.94 35 LYS B N 1
ATOM 832 C CA . LYS B 1 35 ? 8.008 10.992 3.311 1 97.94 35 LYS B CA 1
ATOM 833 C C . LYS B 1 35 ? 6.949 11.672 2.445 1 97.94 35 LYS B C 1
ATOM 835 O O . LYS B 1 35 ? 6.059 11.008 1.913 1 97.94 35 LYS B O 1
ATOM 840 N N . PHE B 1 36 ? 7.176 12.906 2.289 1 97.81 36 PHE B N 1
ATOM 841 C CA . PHE B 1 36 ? 6.246 13.703 1.496 1 97.81 36 PHE B CA 1
ATOM 842 C C . PHE B 1 36 ? 6.953 14.32 0.296 1 97.81 36 PHE B C 1
ATOM 844 O O . PHE B 1 36 ? 8.055 14.859 0.428 1 97.81 36 PHE B O 1
ATOM 851 N N . HIS B 1 37 ? 6.371 14.102 -0.777 1 97.19 37 HIS B N 1
ATOM 852 C CA . HIS B 1 37 ? 6.805 14.797 -1.985 1 97.19 37 HIS B CA 1
ATOM 853 C C . HIS B 1 37 ? 5.785 15.836 -2.424 1 97.19 37 HIS B C 1
ATOM 855 O O . HIS B 1 37 ? 4.855 15.531 -3.172 1 97.19 37 HIS B O 1
ATOM 861 N N . GLN B 1 38 ? 6.031 17.125 -2.01 1 94.06 38 GLN B N 1
ATOM 862 C CA . GLN B 1 38 ? 5.051 18.188 -2.18 1 94.06 38 GLN B CA 1
ATOM 863 C C . GLN B 1 38 ? 4.828 18.5 -3.656 1 94.06 38 GLN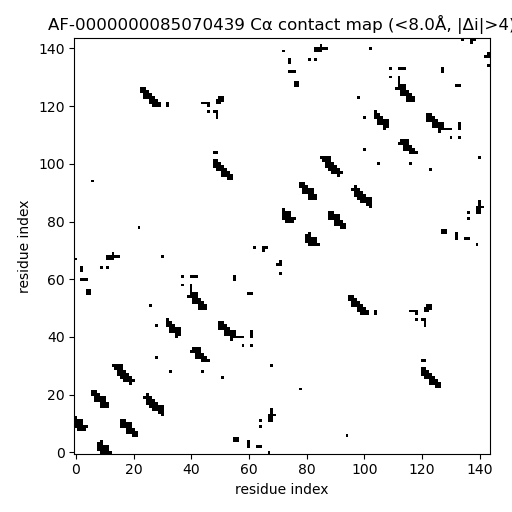 B C 1
ATOM 865 O O . GLN B 1 38 ? 3.693 18.719 -4.086 1 94.06 38 GLN B O 1
ATOM 870 N N . ASP B 1 39 ? 5.844 18.406 -4.441 1 95.81 39 ASP B N 1
ATOM 871 C CA . ASP B 1 39 ? 5.754 18.734 -5.859 1 95.81 39 ASP B CA 1
ATOM 872 C C . ASP B 1 39 ? 4.91 17.719 -6.613 1 95.81 39 ASP B C 1
ATOM 874 O O . ASP B 1 39 ? 4.309 18.031 -7.641 1 95.81 39 ASP B O 1
ATOM 878 N N . ALA B 1 40 ? 4.867 16.578 -6.188 1 95.62 40 ALA B N 1
ATOM 879 C CA . ALA B 1 40 ? 4.152 15.508 -6.863 1 95.62 40 ALA B CA 1
ATOM 880 C C . ALA B 1 40 ? 2.834 15.195 -6.164 1 95.62 40 ALA B C 1
ATOM 882 O O . ALA B 1 40 ? 2.076 14.328 -6.602 1 95.62 40 ALA B O 1
ATOM 883 N N . LEU B 1 41 ? 2.492 15.805 -5.023 1 97.12 41 LEU B N 1
ATOM 884 C CA . LEU B 1 41 ? 1.311 15.562 -4.203 1 97.12 41 LEU B CA 1
ATOM 885 C C . LEU B 1 41 ? 1.283 14.117 -3.709 1 97.12 41 LEU B C 1
ATOM 887 O O . LEU B 1 41 ? 0.224 13.484 -3.678 1 97.12 41 LEU B O 1
ATOM 891 N N . MET B 1 42 ? 2.436 13.648 -3.281 1 97.31 42 MET B N 1
ATOM 892 C CA . MET B 1 42 ? 2.572 12.219 -3.016 1 97.31 42 MET B CA 1
ATOM 893 C C . MET B 1 42 ? 2.982 11.969 -1.569 1 97.31 42 MET B C 1
ATOM 895 O O . MET B 1 42 ? 3.811 12.695 -1.021 1 97.31 42 MET B O 1
ATOM 899 N N . VAL B 1 43 ? 2.369 10.977 -0.966 1 98.25 43 VAL B N 1
ATOM 900 C CA . VAL B 1 43 ? 2.791 10.398 0.304 1 98.25 43 VAL B CA 1
ATOM 901 C C . VAL B 1 43 ? 3.445 9.039 0.06 1 98.25 43 VAL B C 1
ATOM 903 O O . VAL B 1 43 ? 2.877 8.188 -0.621 1 98.25 43 VAL B O 1
ATOM 906 N N . VAL B 1 44 ? 4.629 8.875 0.603 1 98.5 44 VAL B N 1
ATOM 907 C CA . VAL B 1 44 ? 5.379 7.637 0.419 1 98.5 44 VAL B CA 1
ATOM 908 C C . VAL B 1 44 ? 5.715 7.027 1.778 1 98.5 44 VAL B C 1
ATOM 910 O O . VAL B 1 44 ? 6.145 7.738 2.691 1 98.5 44 VAL B O 1
ATOM 913 N N . ALA B 1 45 ? 5.445 5.742 1.965 1 98.75 45 ALA B N 1
ATOM 914 C CA . ALA B 1 45 ? 5.895 4.98 3.127 1 98.75 45 ALA B CA 1
ATOM 915 C C . ALA B 1 45 ? 6.883 3.891 2.721 1 98.75 45 ALA B C 1
ATOM 917 O O . ALA B 1 45 ? 6.652 3.172 1.744 1 98.75 45 ALA B O 1
ATOM 918 N N . ASP B 1 46 ? 8.031 3.816 3.453 1 98.56 46 ASP B N 1
ATOM 919 C CA . ASP B 1 46 ? 9.125 2.947 3.029 1 98.56 46 ASP B CA 1
ATOM 920 C C . ASP B 1 46 ? 9.844 2.336 4.234 1 98.56 46 ASP B C 1
ATOM 922 O O . ASP B 1 46 ? 10.484 3.047 5.01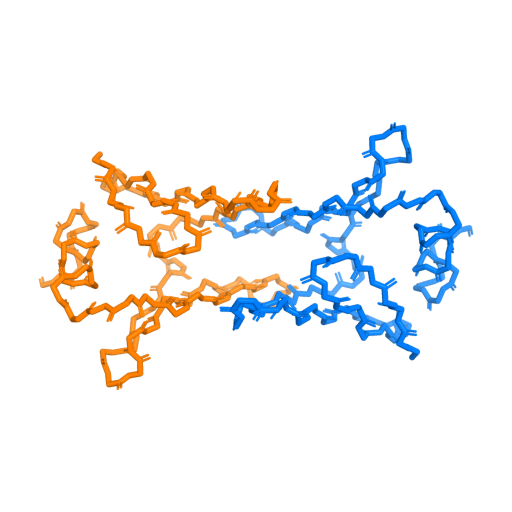2 1 98.56 46 ASP B O 1
ATOM 926 N N . ALA B 1 47 ? 9.742 1.006 4.312 1 97.62 47 ALA B N 1
ATOM 927 C CA . ALA B 1 47 ? 10.508 0.262 5.316 1 97.62 47 ALA B CA 1
ATOM 928 C C . ALA B 1 47 ? 11.516 -0.668 4.656 1 97.62 47 ALA B C 1
ATOM 930 O O . ALA B 1 47 ? 11.789 -1.759 5.164 1 97.62 47 ALA B O 1
ATOM 931 N N . GLY B 1 48 ? 12.016 -0.355 3.48 1 95.94 48 GLY B N 1
ATOM 932 C CA . GLY B 1 48 ? 12.984 -1.127 2.723 1 95.94 48 GLY B CA 1
ATOM 933 C C . GLY B 1 48 ? 12.359 -2.256 1.926 1 95.94 48 GLY B C 1
ATOM 934 O O . GLY B 1 48 ? 12.297 -2.195 0.696 1 95.94 48 GLY B O 1
ATOM 935 N N . ALA B 1 49 ? 11.773 -3.229 2.684 1 97.94 49 ALA B N 1
ATOM 936 C CA . ALA B 1 49 ? 11.219 -4.395 2.002 1 97.94 49 ALA B CA 1
ATOM 937 C C . ALA B 1 49 ? 9.75 -4.176 1.646 1 97.94 49 ALA B C 1
ATOM 939 O O . ALA B 1 49 ? 9.188 -4.914 0.835 1 97.94 49 ALA B O 1
ATOM 940 N N . VAL B 1 50 ? 9.117 -3.299 2.316 1 98.81 50 VAL B N 1
ATOM 941 C CA . VAL B 1 50 ? 7.707 -3.004 2.092 1 98.81 50 VAL B CA 1
ATOM 942 C C . VAL B 1 50 ? 7.52 -1.506 1.867 1 98.81 50 VAL B C 1
ATOM 944 O O . VAL B 1 50 ? 8.047 -0.688 2.625 1 98.81 50 VAL B O 1
ATOM 947 N N . ARG B 1 51 ? 6.723 -1.139 0.78 1 98.88 51 ARG B N 1
ATOM 948 C CA . ARG B 1 51 ? 6.539 0.267 0.432 1 98.88 51 ARG B CA 1
ATOM 949 C C . ARG B 1 51 ? 5.16 0.503 -0.177 1 98.88 51 ARG B C 1
ATOM 951 O O . ARG B 1 51 ? 4.59 -0.394 -0.801 1 98.88 51 ARG B O 1
ATOM 958 N N . TRP B 1 52 ? 4.691 1.687 0.005 1 98.81 52 TRP B N 1
ATOM 959 C CA . TRP B 1 52 ? 3.551 2.152 -0.774 1 98.81 52 TRP B CA 1
ATOM 960 C C . TRP B 1 52 ? 3.658 3.646 -1.056 1 98.81 52 TRP B C 1
ATOM 962 O O . TRP B 1 52 ? 4.359 4.371 -0.345 1 98.81 52 TRP B O 1
ATOM 972 N N . ASN B 1 53 ? 2.975 4.086 -2.043 1 98.5 53 ASN B N 1
ATOM 973 C CA . ASN B 1 53 ? 2.809 5.516 -2.289 1 98.5 53 ASN B CA 1
ATOM 974 C C . ASN B 1 53 ? 1.396 5.84 -2.764 1 98.5 53 ASN B C 1
ATOM 976 O O . ASN B 1 53 ? 0.727 4.996 -3.363 1 98.5 53 ASN B O 1
ATOM 980 N N . ILE B 1 54 ? 1.009 7.043 -2.471 1 97.12 54 ILE B N 1
ATOM 981 C CA . ILE B 1 54 ? -0.321 7.527 -2.824 1 97.12 54 ILE B CA 1
ATOM 982 C C . ILE B 1 54 ? -0.23 8.977 -3.299 1 97.12 54 ILE B C 1
ATOM 984 O O . ILE B 1 54 ? 0.526 9.773 -2.74 1 97.12 54 ILE B O 1
ATOM 988 N N . LYS B 1 55 ? -0.888 9.211 -4.391 1 96.88 55 LYS B N 1
ATOM 989 C CA . LYS B 1 55 ? -1.046 10.586 -4.852 1 96.88 55 LYS B CA 1
ATOM 990 C C . LYS B 1 55 ? -2.357 11.188 -4.355 1 96.88 55 LYS B C 1
ATOM 992 O O . LYS B 1 55 ? -3.422 10.586 -4.516 1 96.88 55 LYS B O 1
ATOM 997 N N . LEU B 1 56 ? -2.303 12.398 -3.779 1 97.06 56 LEU B N 1
ATOM 998 C CA . LEU B 1 56 ? -3.486 13.125 -3.328 1 97.06 56 LEU B CA 1
ATOM 999 C C . LEU B 1 56 ? -4.004 14.047 -4.422 1 97.06 56 LEU B C 1
ATOM 1001 O O . LEU B 1 56 ? -3.4 14.156 -5.492 1 97.06 56 LEU B O 1
ATOM 1005 N N . ASP B 1 57 ? -5.148 14.664 -4.156 1 97.44 57 ASP B N 1
ATOM 1006 C CA . ASP B 1 57 ? -5.816 15.461 -5.18 1 97.44 57 ASP B CA 1
ATOM 1007 C C . ASP B 1 57 ? -5.293 16.891 -5.191 1 97.44 57 ASP B C 1
ATOM 1009 O O . ASP B 1 57 ? -5.402 17.594 -6.199 1 97.44 57 ASP B O 1
ATOM 1013 N N . SER B 1 58 ? -4.801 17.297 -3.945 1 97 58 SER B N 1
ATOM 1014 C CA . SER B 1 58 ? -4.445 18.703 -3.854 1 97 58 SER B CA 1
ATOM 1015 C C . SER B 1 58 ? -3.342 18.922 -2.824 1 97 58 SER B C 1
ATOM 1017 O O . SER B 1 58 ? -3.127 18.094 -1.943 1 97 58 SER B O 1
ATOM 1019 N N . SER B 1 59 ? -2.76 20.125 -2.975 1 97.06 59 SER B N 1
ATOM 1020 C CA . SER B 1 59 ? -1.738 20.516 -2.01 1 97.06 59 SER B CA 1
ATOM 1021 C C . SER B 1 59 ? -2.336 20.719 -0.622 1 97.06 59 SER B C 1
ATOM 1023 O O . SER B 1 59 ? -1.677 20.453 0.387 1 97.06 59 SER B O 1
ATOM 1025 N N . GLU B 1 60 ? -3.586 21.234 -0.566 1 96.88 60 GLU B N 1
ATOM 1026 C CA . GLU B 1 60 ? -4.258 21.422 0.716 1 96.88 60 GLU B CA 1
ATOM 1027 C C . GLU B 1 60 ? -4.367 20.094 1.48 1 96.88 60 GLU B C 1
ATOM 1029 O O . GLU B 1 60 ? -4.105 20.047 2.684 1 96.88 60 GLU B O 1
ATOM 1034 N N . GLN B 1 61 ? -4.762 19.031 0.795 1 97.31 61 GLN B N 1
ATOM 1035 C CA . GLN B 1 61 ? -4.863 17.719 1.414 1 97.31 61 GLN B CA 1
ATOM 1036 C C . GLN B 1 61 ? -3.52 17.281 1.987 1 97.31 61 GLN B C 1
ATOM 1038 O O . GLN B 1 61 ? -3.451 16.781 3.117 1 97.31 61 GLN B O 1
ATOM 1043 N N . LEU B 1 62 ? -2.439 17.469 1.195 1 97.5 62 LEU B N 1
ATOM 1044 C CA . LEU B 1 62 ? -1.104 17.078 1.621 1 97.5 62 LEU B CA 1
ATOM 1045 C C . LEU B 1 62 ? -0.668 17.859 2.855 1 97.5 62 LEU B C 1
ATOM 1047 O O . LEU B 1 62 ? -0.143 17.281 3.809 1 97.5 62 LEU B O 1
ATOM 1051 N N . LEU B 1 63 ? -0.932 19.125 2.9 1 96.56 63 LEU B N 1
ATOM 1052 C CA . LEU B 1 63 ? -0.554 19.984 4.016 1 96.56 63 LEU B CA 1
ATOM 1053 C C . LEU B 1 63 ? -1.309 19.594 5.285 1 96.56 63 LEU B C 1
ATOM 1055 O O . LEU B 1 63 ? -0.745 19.625 6.379 1 96.56 63 LEU B O 1
ATOM 1059 N N . LEU B 1 64 ? -2.559 19.234 5.145 1 96.62 64 LEU B N 1
ATOM 1060 C CA . LEU B 1 64 ? -3.352 18.797 6.285 1 96.62 64 LEU B CA 1
ATOM 1061 C C . LEU B 1 64 ? -2.777 17.516 6.879 1 96.62 64 LEU B C 1
ATOM 1063 O O . LEU B 1 64 ? -2.715 17.375 8.102 1 96.62 64 LEU B O 1
ATOM 1067 N N . VAL B 1 65 ? -2.355 16.578 6.051 1 96.88 65 VAL B N 1
ATOM 1068 C CA . VAL B 1 65 ? -1.75 15.328 6.52 1 96.88 65 VAL B CA 1
ATOM 1069 C C . VAL B 1 65 ? -0.47 15.641 7.293 1 96.88 65 VAL B C 1
ATOM 1071 O O . VAL B 1 65 ? -0.267 15.133 8.398 1 96.88 65 VAL B O 1
ATOM 1074 N N . MET B 1 66 ? 0.318 16.453 6.688 1 97.19 66 MET B N 1
ATOM 1075 C CA . MET B 1 66 ? 1.594 16.812 7.301 1 97.19 66 MET B CA 1
ATOM 1076 C C . MET B 1 66 ? 1.378 17.469 8.656 1 97.19 66 MET B C 1
ATOM 1078 O O . MET B 1 66 ? 2.098 17.188 9.609 1 97.19 66 MET B O 1
ATOM 1082 N N . GLU B 1 67 ? 0.448 18.375 8.727 1 96.62 67 GLU B N 1
ATOM 1083 C CA . GLU B 1 67 ? 0.145 19.094 9.953 1 96.62 67 GLU B CA 1
ATOM 1084 C C . GLU B 1 67 ? -0.282 18.141 11.07 1 96.62 67 GLU B C 1
ATOM 1086 O O . GLU B 1 67 ? 0.195 18.234 12.195 1 96.62 67 GLU B O 1
ATOM 1091 N N . GLU B 1 68 ? -1.098 17.266 10.719 1 95.94 68 GLU B N 1
ATOM 1092 C CA . GLU B 1 68 ? -1.587 16.312 11.703 1 95.94 68 GLU B CA 1
ATOM 1093 C C . GLU B 1 68 ? -0.461 15.406 12.211 1 95.94 68 GLU B C 1
ATOM 1095 O O . GLU B 1 68 ? -0.459 15 13.375 1 95.94 68 GLU B O 1
ATOM 1100 N N . LEU B 1 69 ? 0.5 15.062 11.391 1 96.38 69 LEU B N 1
ATOM 1101 C CA . LEU B 1 69 ? 1.625 14.203 11.758 1 96.38 69 LEU B CA 1
ATOM 1102 C C . LEU B 1 69 ? 2.701 15.008 12.477 1 96.38 69 LEU B C 1
ATOM 1104 O O . LEU B 1 69 ? 3.646 14.43 13.023 1 96.38 69 LEU B O 1
ATOM 1108 N N . GLY B 1 70 ? 2.564 16.266 12.391 1 94.5 70 GLY B N 1
ATOM 1109 C CA . GLY B 1 70 ? 3.541 17.125 13.039 1 94.5 70 GLY B CA 1
ATOM 1110 C C . GLY B 1 70 ? 4.848 17.219 12.281 1 94.5 70 GLY B C 1
ATOM 1111 O O . GLY B 1 70 ? 5.918 17.312 12.883 1 94.5 70 GLY B O 1
ATOM 1112 N N . VAL B 1 71 ? 5 16.984 11.047 1 90.81 71 VAL B N 1
ATOM 1113 C CA . VAL B 1 71 ? 6.227 16.984 10.258 1 90.81 71 VAL B CA 1
ATOM 1114 C C . VAL B 1 71 ? 6.27 18.25 9.391 1 90.81 71 VAL B C 1
ATOM 1116 O O . VAL B 1 71 ? 7.273 18.516 8.719 1 90.81 71 VAL B O 1
ATOM 1119 N N . GLY B 1 72 ? 5.379 19.219 9.57 1 68.06 72 GLY B N 1
ATOM 1120 C CA . GLY B 1 72 ? 5.418 20.484 8.852 1 68.06 72 GLY B CA 1
ATOM 1121 C C . GLY B 1 72 ? 6.254 21.531 9.547 1 68.06 72 GLY B C 1
ATOM 1122 O O . GLY B 1 72 ? 6.539 21.422 10.742 1 68.06 72 GLY B O 1
#

Organism: Shewanella halifaxensis (strain HAW-EB4) (NCBI:txid458817)

Radius of gyration: 14.94 Å; Cα contacts (8 Å, |Δi|>4): 332; chains: 2; bounding box: 25×44×30 Å

Sequence (144 aa):
MIIHFSAGKFIVSPFEVQVRLDNGCQLYAMVDDIKFHQDALMVVADAGAVRWNIKLDSSEQLLLVMEELGVGMIIHFSAGKFIVSPFEVQVRLDNGCQLYAMVDDIKFHQDALMVVADAGAVRWNIKLDSSEQLLLVMEELGVG

Solvent-accessible surface area (backbone atoms only — not comparable to full-atom values): 7576 Å² total; per-residue (Å²): 89,78,46,77,47,91,61,31,35,38,44,40,42,64,57,34,39,37,34,45,34,77,83,64,31,38,38,39,30,30,51,90,37,51,48,74,40,77,91,71,31,28,44,35,33,54,55,87,52,21,36,39,35,40,66,57,84,39,66,69,59,51,51,52,54,33,53,52,44,63,74,106,89,79,48,78,46,90,60,30,36,39,43,39,44,63,56,35,41,36,34,45,34,76,85,66,31,39,38,37,29,31,53,90,38,51,48,76,39,77,92,71,29,29,46,34,32,53,54,87,49,18,36,39,37,41,64,56,84,40,66,68,60,52,51,52,53,33,53,53,44,64,75,109

pLDDT: mean 96.73, std 3.77, range [68.0, 98.88]

Nearest PDB structures (foldseek):
  2yf0-assembly1_A-2  TM=5.623E-01  e=8.663E-02  Homo sapiens
  5umu-assembly2_B  TM=4.905E-01  e=1.790E-01  Homo sapiens
  5umu-assembly1_A  TM=4.244E-01  e=2.020E-01  Homo sapiens
  4z2n-assembly1_A  TM=4.271E-01  e=1.901E-01  Homo sapiens
  4z2m-assembly1_B  TM=4.250E-01  e=4.173E-01  Homo sapiens

Foldseek 3Di:
DWFDFDQFIWDAALFWIWTQGPVGDIDIDTLVQWDDDLVQQKIKGDPPVDIDMDHGDDSVSVVVRCVRNVND/DWFAFDQFIWDAALFWIWTAGPVGDIDIDTLVQWDDDLVQQKIKGDPPVDIDMDHGDDSVSVVVRCVRNVND

InterPro domains:
  IPR021811 Protein of unknown function DUF3389 [PF11869] (1-71)